Protein AF-A0A527G0K3-F1 (afdb_monomer_lite)

Structure (mmCIF, N/CA/C/O backbone):
data_AF-A0A527G0K3-F1
#
_entry.id   AF-A0A527G0K3-F1
#
loop_
_atom_site.group_PDB
_atom_site.id
_atom_site.type_symbol
_atom_site.label_atom_id
_atom_site.label_alt_id
_atom_site.label_comp_id
_atom_site.label_asym_id
_atom_site.label_entity_id
_atom_site.label_seq_id
_atom_site.pdbx_PDB_ins_code
_atom_site.Cartn_x
_atom_site.Cartn_y
_atom_site.Cartn_z
_atom_site.occupancy
_atom_site.B_iso_or_equiv
_atom_site.auth_seq_id
_atom_site.auth_comp_id
_atom_site.auth_asym_id
_atom_site.auth_atom_id
_atom_site.pdbx_PDB_model_num
ATOM 1 N N . GLY A 1 1 ? -10.504 -10.547 1.679 1.00 80.88 1 GLY A N 1
ATOM 2 C CA . GLY A 1 1 ? -9.639 -9.556 1.008 1.00 80.88 1 GLY A CA 1
ATOM 3 C C . GLY A 1 1 ? -8.359 -10.193 0.497 1.00 80.88 1 GLY A C 1
ATOM 4 O O . GLY A 1 1 ? -8.006 -11.273 0.963 1.00 80.88 1 GLY A O 1
ATOM 5 N N . THR A 1 2 ? -7.672 -9.511 -0.415 1.00 89.50 2 THR A N 1
ATOM 6 C CA . THR A 1 2 ? -6.451 -9.960 -1.114 1.00 89.50 2 THR A CA 1
ATOM 7 C C . THR A 1 2 ? -5.181 -9.516 -0.379 1.00 89.50 2 THR A C 1
ATOM 9 O O . THR A 1 2 ? -5.199 -8.493 0.300 1.00 89.50 2 THR A O 1
ATOM 12 N N . ASP A 1 3 ? -4.100 -10.291 -0.493 1.00 89.69 3 ASP A N 1
ATOM 13 C CA . ASP A 1 3 ? -2.764 -9.917 -0.004 1.00 89.69 3 ASP A CA 1
ATOM 14 C C . ASP A 1 3 ? -2.240 -8.686 -0.776 1.00 89.69 3 ASP A C 1
ATOM 16 O O . ASP A 1 3 ? -2.316 -8.699 -2.012 1.00 89.69 3 ASP A O 1
ATOM 20 N N . PRO A 1 4 ? -1.709 -7.639 -0.113 1.00 91.62 4 PRO A N 1
ATOM 21 C CA . PRO A 1 4 ? -1.233 -6.440 -0.803 1.00 91.62 4 PRO A CA 1
ATOM 22 C C . PRO A 1 4 ? -0.193 -6.715 -1.903 1.00 91.62 4 PRO A C 1
ATOM 24 O O . PRO A 1 4 ? -0.221 -6.061 -2.946 1.00 91.62 4 PRO A O 1
ATOM 27 N N . SER A 1 5 ? 0.662 -7.734 -1.744 1.00 91.44 5 SER A N 1
ATOM 28 C CA . SER A 1 5 ? 1.670 -8.137 -2.743 1.00 91.44 5 SER A CA 1
ATOM 29 C C . SER A 1 5 ? 1.069 -8.619 -4.073 1.00 91.44 5 SER A C 1
ATOM 31 O O . SER A 1 5 ? 1.756 -8.652 -5.105 1.00 91.44 5 SER A O 1
ATOM 33 N N . LYS A 1 6 ? -0.218 -8.993 -4.058 1.00 92.81 6 LYS A N 1
ATOM 34 C CA . LYS A 1 6 ? -0.982 -9.489 -5.211 1.00 92.81 6 LYS A CA 1
ATOM 35 C C . LYS A 1 6 ? -1.809 -8.402 -5.901 1.00 92.81 6 LYS A C 1
ATOM 37 O O . LYS A 1 6 ? -2.501 -8.705 -6.869 1.00 92.81 6 LYS A O 1
ATOM 42 N N . ILE A 1 7 ? -1.754 -7.157 -5.431 1.00 94.06 7 ILE A N 1
ATOM 43 C CA . ILE A 1 7 ? -2.478 -6.030 -6.026 1.00 94.06 7 ILE A CA 1
ATOM 44 C C . ILE A 1 7 ? -1.500 -5.210 -6.868 1.00 94.06 7 ILE A C 1
ATOM 46 O O . ILE A 1 7 ? -0.518 -4.696 -6.344 1.00 94.06 7 ILE A O 1
ATOM 50 N N . LEU A 1 8 ? -1.781 -5.070 -8.167 1.00 95.75 8 LEU A N 1
ATOM 51 C CA . LEU A 1 8 ? -1.043 -4.195 -9.081 1.00 95.75 8 LEU A CA 1
ATOM 52 C C . LEU A 1 8 ? -1.907 -2.983 -9.438 1.00 95.75 8 LEU A C 1
ATOM 54 O O . LEU A 1 8 ? -3.000 -3.133 -9.981 1.00 95.75 8 LEU A O 1
ATOM 58 N N . CYS A 1 9 ? -1.399 -1.785 -9.164 1.00 96.94 9 CYS A N 1
ATOM 59 C CA . CYS A 1 9 ? -2.025 -0.525 -9.540 1.00 96.94 9 CYS A CA 1
ATOM 60 C C . CYS A 1 9 ? -1.130 0.217 -10.538 1.00 96.94 9 CYS A C 1
ATOM 62 O O . CYS A 1 9 ? 0.042 0.480 -10.262 1.00 96.94 9 CYS A O 1
ATOM 64 N N . LEU A 1 10 ? -1.689 0.555 -11.702 1.00 97.69 10 LEU A N 1
ATOM 65 C CA . LEU A 1 10 ? -0.977 1.244 -12.773 1.00 97.69 10 LEU A CA 1
ATOM 66 C C . LEU A 1 10 ? -1.519 2.654 -12.977 1.00 97.69 10 LEU A C 1
ATOM 68 O O . LEU A 1 10 ? -2.726 2.888 -12.952 1.00 97.69 10 LEU A O 1
ATOM 72 N N . THR A 1 11 ? -0.613 3.591 -13.230 1.00 98.00 11 THR A N 1
ATOM 73 C CA . THR A 1 11 ? -0.952 4.979 -13.552 1.00 98.00 11 THR A CA 1
ATOM 74 C C . THR A 1 11 ? -0.014 5.555 -14.612 1.00 98.00 11 THR A C 1
ATOM 76 O O . THR A 1 11 ? 0.946 4.912 -15.038 1.00 98.00 11 THR A O 1
ATOM 79 N N . TYR A 1 12 ? -0.289 6.765 -15.093 1.00 97.88 12 TYR A N 1
ATOM 80 C CA . TYR A 1 12 ? 0.501 7.372 -16.164 1.00 97.88 12 TYR A CA 1
ATOM 81 C C . TYR A 1 12 ? 1.750 8.093 -15.645 1.00 97.88 12 TYR A C 1
ATOM 83 O O . TYR A 1 12 ? 2.807 8.046 -16.272 1.00 97.88 12 TYR A O 1
ATOM 91 N N . THR A 1 13 ? 1.659 8.740 -14.479 1.00 97.62 13 THR A N 1
ATOM 92 C CA . THR A 1 13 ? 2.729 9.602 -13.962 1.00 97.62 13 THR A CA 1
ATOM 93 C C . THR A 1 13 ? 3.312 9.075 -12.660 1.00 97.62 13 THR A C 1
ATOM 95 O O . THR A 1 13 ? 2.612 8.520 -11.812 1.00 97.62 13 THR A O 1
ATOM 98 N N . ARG A 1 14 ? 4.614 9.307 -12.459 1.00 96.69 14 ARG A N 1
ATOM 99 C CA . ARG A 1 14 ? 5.285 8.990 -11.188 1.00 96.69 14 ARG A CA 1
ATOM 100 C C . ARG A 1 14 ? 4.658 9.749 -10.014 1.00 96.69 14 ARG A C 1
ATOM 102 O O . ARG A 1 14 ? 4.512 9.190 -8.933 1.00 96.69 14 ARG A O 1
ATOM 109 N N . ALA A 1 15 ? 4.228 10.992 -10.246 1.00 98.00 15 ALA A N 1
ATOM 110 C CA . ALA A 1 15 ? 3.546 11.804 -9.242 1.00 98.00 15 ALA A CA 1
ATOM 111 C C . ALA A 1 15 ? 2.213 11.181 -8.797 1.00 98.00 15 ALA A C 1
ATOM 113 O O . ALA A 1 15 ? 1.929 11.136 -7.602 1.00 98.00 15 ALA A O 1
ATOM 114 N N . ALA A 1 16 ? 1.420 10.649 -9.733 1.00 97.56 16 ALA A N 1
ATOM 115 C CA . ALA A 1 16 ? 0.187 9.947 -9.394 1.00 97.56 16 ALA A CA 1
ATOM 116 C C . ALA A 1 16 ? 0.471 8.662 -8.606 1.00 97.56 16 ALA A C 1
ATOM 118 O O . ALA A 1 16 ? -0.221 8.400 -7.628 1.00 97.56 16 ALA A O 1
ATOM 119 N N . ALA A 1 17 ? 1.512 7.905 -8.975 1.00 96.69 17 ALA A N 1
ATOM 120 C CA . ALA A 1 17 ? 1.878 6.680 -8.265 1.00 96.69 17 ALA A CA 1
ATOM 121 C C . ALA A 1 17 ? 2.2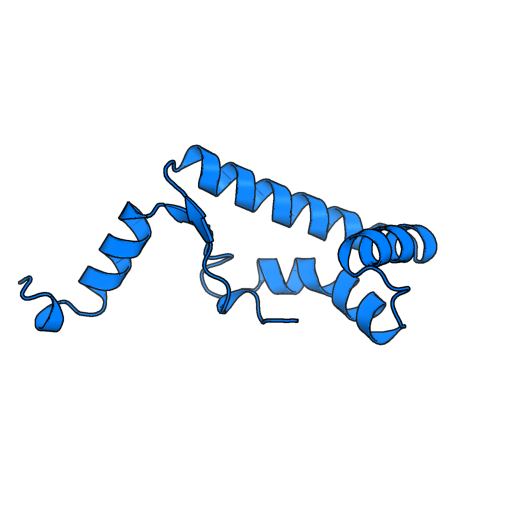53 6.974 -6.802 1.00 96.69 17 ALA A C 1
ATOM 123 O O . ALA A 1 17 ? 1.721 6.353 -5.881 1.00 96.69 17 ALA A O 1
ATOM 124 N N . ALA A 1 18 ? 3.091 7.993 -6.585 1.00 95.81 18 ALA A N 1
ATOM 125 C CA . ALA A 1 18 ? 3.465 8.451 -5.250 1.00 95.81 18 ALA A CA 1
ATOM 126 C C . ALA A 1 18 ? 2.253 8.967 -4.453 1.00 95.81 18 ALA A C 1
ATOM 128 O O . ALA A 1 18 ? 2.081 8.605 -3.291 1.00 95.81 18 ALA A O 1
ATOM 129 N N . ASN A 1 19 ? 1.376 9.766 -5.073 1.00 97.62 19 ASN A N 1
ATOM 130 C CA . ASN A 1 19 ? 0.165 10.269 -4.420 1.00 97.62 19 ASN A CA 1
ATOM 131 C C . ASN A 1 19 ? -0.763 9.129 -3.975 1.00 97.62 19 ASN A C 1
ATOM 133 O O . ASN A 1 19 ? -1.223 9.125 -2.836 1.00 97.62 19 ASN A O 1
ATOM 137 N N . MET A 1 20 ? -1.013 8.156 -4.853 1.00 96.81 20 MET A N 1
ATOM 138 C CA . MET A 1 20 ? -1.852 6.996 -4.554 1.00 96.81 20 MET A CA 1
ATOM 139 C C . MET A 1 20 ? -1.274 6.173 -3.397 1.00 96.81 20 MET A C 1
ATOM 141 O O . MET A 1 20 ? -2.009 5.859 -2.464 1.00 96.81 20 MET A O 1
ATOM 145 N N . SER A 1 21 ? 0.034 5.896 -3.417 1.00 95.12 21 SER A N 1
ATOM 146 C CA . SER A 1 21 ? 0.726 5.196 -2.325 1.00 95.12 21 SER A CA 1
ATOM 147 C C . SER A 1 21 ? 0.577 5.938 -0.996 1.00 95.12 21 SER A C 1
ATOM 149 O O . SER A 1 21 ? 0.088 5.374 -0.016 1.00 95.12 21 SER A O 1
ATOM 151 N N . ASN A 1 22 ? 0.873 7.241 -0.985 1.00 95.69 22 ASN A N 1
ATOM 152 C CA . ASN A 1 22 ? 0.755 8.075 0.209 1.00 95.69 22 ASN A CA 1
ATOM 153 C C . ASN A 1 22 ? -0.674 8.100 0.759 1.00 95.69 22 ASN A C 1
ATOM 155 O O . ASN A 1 22 ? -0.864 8.037 1.970 1.00 95.69 22 ASN A O 1
ATOM 159 N N . ARG A 1 23 ? -1.687 8.165 -0.114 1.00 97.19 23 ARG A N 1
ATOM 160 C CA . ARG A 1 23 ? -3.094 8.132 0.305 1.00 97.19 23 ARG A CA 1
ATOM 161 C C . ARG A 1 23 ? -3.452 6.811 0.978 1.00 97.19 23 ARG A C 1
ATOM 163 O O . ARG A 1 23 ? -4.051 6.842 2.047 1.00 97.19 23 ARG A O 1
ATOM 170 N N . VAL A 1 24 ? -3.059 5.675 0.397 1.00 95.88 24 VAL A N 1
ATOM 171 C CA . VAL A 1 24 ? -3.317 4.353 0.991 1.00 95.88 24 VAL A CA 1
ATOM 172 C C . VAL A 1 24 ? -2.636 4.236 2.354 1.00 95.88 24 VAL A C 1
ATOM 174 O O . VAL A 1 24 ? -3.303 3.920 3.336 1.00 95.88 24 VAL A O 1
ATOM 177 N N . PHE A 1 25 ? -1.344 4.560 2.449 1.00 95.44 25 PHE A N 1
ATOM 178 C CA . PHE A 1 25 ? -0.622 4.505 3.722 1.00 95.44 25 PHE A CA 1
ATOM 179 C C . PHE A 1 25 ? -1.193 5.465 4.769 1.00 95.44 25 PHE A C 1
ATOM 181 O O . PHE A 1 25 ? -1.314 5.082 5.928 1.00 95.44 25 PHE A O 1
ATOM 188 N N . SER A 1 26 ? -1.595 6.678 4.376 1.00 96.50 26 SER A N 1
ATOM 189 C CA . SER A 1 26 ? -2.230 7.640 5.283 1.00 96.50 26 SER A CA 1
ATOM 190 C C . SER A 1 26 ? -3.538 7.096 5.855 1.00 96.50 26 SER A C 1
ATOM 192 O O . SER A 1 26 ? -3.749 7.179 7.061 1.00 96.50 26 SER A O 1
ATOM 194 N N . THR A 1 27 ? -4.403 6.521 5.014 1.00 96.56 27 THR A N 1
ATOM 195 C CA . THR A 1 27 ? -5.679 5.945 5.461 1.00 96.56 27 THR A CA 1
ATOM 196 C C . THR A 1 27 ? -5.461 4.747 6.379 1.00 96.56 27 THR A C 1
ATOM 198 O O . THR A 1 27 ? -6.086 4.660 7.431 1.00 96.56 27 THR A O 1
ATOM 201 N N . LEU A 1 28 ? -4.557 3.835 6.019 1.00 96.56 28 LEU A N 1
ATOM 202 C CA . LEU A 1 28 ? -4.281 2.662 6.848 1.00 96.56 28 LEU A CA 1
ATOM 203 C C . LEU A 1 28 ? -3.626 3.046 8.181 1.00 96.56 28 LEU A C 1
ATOM 205 O O . LEU A 1 28 ? -3.966 2.466 9.208 1.00 96.56 28 LEU A O 1
ATOM 209 N N . SER A 1 29 ? -2.741 4.046 8.185 1.00 96.44 29 SER A N 1
ATOM 210 C CA . SER A 1 29 ? -2.136 4.586 9.408 1.00 96.44 29 SER A CA 1
ATOM 211 C C . SER A 1 29 ? -3.195 5.174 10.345 1.00 96.44 29 SER A C 1
ATOM 213 O O . SER A 1 29 ? -3.222 4.829 11.526 1.00 96.44 29 SER A O 1
ATOM 215 N N . GLU A 1 30 ? -4.132 5.975 9.819 1.00 97.12 30 GLU A N 1
ATOM 216 C CA . GLU A 1 30 ? -5.263 6.522 10.587 1.00 97.12 30 GLU A CA 1
ATOM 217 C C . GLU A 1 30 ? -6.055 5.406 11.286 1.00 97.12 30 GLU A C 1
ATOM 219 O O . GLU A 1 30 ? -6.358 5.497 12.472 1.00 97.12 30 GLU A O 1
ATOM 224 N N . TRP A 1 31 ? -6.324 4.293 10.600 1.00 97.12 31 TRP A N 1
ATOM 225 C CA . TRP A 1 31 ? -7.094 3.181 11.169 1.00 97.12 31 TRP A CA 1
ATOM 226 C C . TRP A 1 31 ? -6.437 2.521 12.383 1.00 97.12 31 TRP A C 1
ATOM 228 O O . TRP A 1 31 ? -7.135 1.940 13.218 1.00 97.12 31 TRP A O 1
ATOM 238 N N . THR A 1 32 ? -5.111 2.611 12.513 1.00 95.56 32 THR A N 1
ATOM 239 C CA . THR A 1 32 ? -4.399 2.054 13.672 1.00 95.56 32 THR A CA 1
ATOM 240 C C . THR A 1 32 ? -4.697 2.812 14.965 1.00 95.56 32 THR A C 1
ATOM 242 O O . THR A 1 32 ? -4.658 2.207 16.036 1.00 95.56 32 THR A O 1
ATOM 245 N N . THR A 1 33 ? -5.048 4.098 14.875 1.00 95.12 33 THR A N 1
ATOM 246 C CA . THR A 1 33 ? -5.275 4.976 16.032 1.00 95.12 33 THR A CA 1
ATOM 247 C C . THR A 1 33 ? -6.754 5.205 16.344 1.00 95.12 33 THR A C 1
ATOM 249 O O . THR A 1 33 ? -7.081 5.607 17.459 1.00 95.12 33 THR A O 1
ATOM 252 N N . LEU A 1 34 ? -7.658 4.916 15.401 1.00 97.50 34 LEU A N 1
ATOM 253 C CA . LEU A 1 34 ? -9.104 5.059 15.596 1.00 97.50 34 LEU A CA 1
ATOM 254 C C . LEU A 1 34 ? -9.659 4.110 16.669 1.00 97.50 34 LEU A C 1
ATOM 256 O O . LEU A 1 34 ? -9.280 2.935 16.759 1.00 97.50 34 LEU A O 1
ATOM 260 N N . GLY A 1 35 ? -10.644 4.597 17.428 1.00 97.75 35 GLY A N 1
ATOM 261 C CA . GLY A 1 35 ? -11.473 3.765 18.299 1.00 97.75 35 GLY A CA 1
ATOM 262 C C . GLY A 1 35 ? -12.349 2.790 17.503 1.00 97.75 35 GLY A C 1
ATOM 263 O O . GLY A 1 35 ? -12.554 2.955 16.302 1.00 97.75 35 GLY A O 1
ATOM 264 N N . ASP A 1 36 ? -12.875 1.755 18.163 1.00 97.19 36 ASP A N 1
ATOM 265 C CA . ASP A 1 36 ? -13.637 0.691 17.488 1.00 97.19 36 ASP A CA 1
ATOM 266 C C . ASP A 1 36 ? -14.887 1.206 16.758 1.00 97.19 36 ASP A C 1
ATOM 268 O O . ASP A 1 36 ? -15.183 0.730 15.666 1.00 97.19 36 ASP A O 1
ATOM 272 N N . ALA A 1 37 ? -15.603 2.184 17.319 1.00 97.56 37 ALA A N 1
ATOM 273 C CA . ALA A 1 37 ? -16.794 2.751 16.684 1.00 97.56 37 ALA A CA 1
ATOM 274 C C . ALA A 1 37 ? -16.454 3.506 15.386 1.00 97.56 37 ALA A C 1
ATOM 276 O O . ALA A 1 37 ? -17.091 3.276 14.357 1.00 97.56 37 ALA A O 1
ATOM 277 N N . ASP A 1 38 ? -15.418 4.348 15.416 1.00 98.19 38 ASP A N 1
ATOM 278 C CA . ASP A 1 38 ? -14.995 5.137 14.254 1.00 98.19 38 ASP A CA 1
ATOM 279 C C . ASP A 1 38 ? -14.406 4.247 13.160 1.00 98.19 38 ASP A C 1
ATOM 281 O O . ASP A 1 38 ? -14.736 4.397 11.983 1.00 98.19 38 ASP A O 1
ATOM 285 N N . LEU A 1 39 ? -13.574 3.272 13.543 1.00 98.19 39 LEU A N 1
ATOM 286 C CA . LEU A 1 39 ? -13.039 2.297 12.601 1.00 98.19 39 LEU A CA 1
ATOM 287 C C . LEU A 1 39 ? -14.165 1.458 11.980 1.00 98.19 39 LEU A C 1
ATOM 289 O O . LEU A 1 39 ? -14.166 1.255 10.766 1.00 98.19 39 LEU A O 1
ATOM 293 N N . ALA A 1 40 ? -15.149 1.022 12.773 1.00 98.06 40 ALA A N 1
ATOM 294 C CA . ALA A 1 40 ? -16.288 0.270 12.255 1.00 98.06 40 ALA A CA 1
ATOM 295 C C . ALA A 1 40 ? -17.083 1.082 11.227 1.00 98.06 40 ALA A C 1
ATOM 297 O O . ALA A 1 40 ? -17.407 0.547 10.171 1.00 98.06 40 ALA A O 1
ATOM 298 N N . ALA A 1 41 ? -17.320 2.372 11.486 1.00 98.25 41 ALA A N 1
ATOM 299 C CA . ALA A 1 41 ? -18.000 3.261 10.546 1.00 98.25 41 ALA A CA 1
ATOM 300 C C . ALA A 1 41 ? -17.208 3.449 9.238 1.00 98.25 41 ALA A C 1
ATOM 302 O O . ALA A 1 41 ? -17.787 3.414 8.153 1.00 98.25 41 ALA A O 1
ATOM 303 N N . LYS A 1 42 ? -15.876 3.606 9.312 1.00 97.81 42 LYS A N 1
ATOM 304 C CA . LYS A 1 42 ? -15.011 3.706 8.120 1.00 97.81 42 LYS A CA 1
ATOM 305 C C . LYS A 1 42 ? -15.043 2.427 7.283 1.00 97.81 42 LYS A C 1
ATOM 307 O O . LYS A 1 42 ? -15.144 2.504 6.062 1.00 97.81 42 LYS A O 1
ATOM 312 N N . VAL A 1 43 ? -14.952 1.266 7.929 1.00 97.00 43 VAL A N 1
ATOM 313 C CA . VAL A 1 43 ? -14.968 -0.034 7.245 1.00 97.00 43 VAL A CA 1
ATOM 314 C C . VAL A 1 43 ? -16.354 -0.330 6.668 1.00 97.00 43 VAL A C 1
ATOM 316 O O . VAL A 1 43 ? -16.453 -0.776 5.530 1.00 97.00 43 VAL A O 1
ATOM 319 N N . GLU A 1 44 ? -17.428 -0.021 7.396 1.00 97.81 44 GLU A N 1
ATOM 320 C CA . GLU A 1 44 ? -18.804 -0.155 6.906 1.00 97.81 44 GLU A CA 1
ATOM 321 C C . GLU A 1 44 ? -19.067 0.730 5.684 1.00 97.81 44 GLU A C 1
ATOM 323 O O . GLU A 1 44 ? -19.676 0.270 4.722 1.00 97.81 44 GLU A O 1
ATOM 328 N N . ALA A 1 45 ? -18.541 1.959 5.664 1.00 97.44 45 ALA A N 1
ATOM 329 C CA . ALA A 1 45 ? -18.639 2.839 4.501 1.00 97.44 45 ALA A CA 1
ATOM 330 C C . ALA A 1 45 ? -17.931 2.281 3.249 1.00 97.44 45 ALA A C 1
ATOM 332 O O . ALA A 1 45 ? -18.308 2.637 2.133 1.00 97.44 45 ALA A O 1
ATOM 333 N N . LEU A 1 46 ? -16.920 1.420 3.415 1.00 94.69 46 LEU A N 1
ATOM 334 C CA . LEU A 1 46 ? -16.200 0.779 2.308 1.00 94.69 46 LEU A CA 1
ATOM 335 C C . LEU A 1 46 ? -16.844 -0.537 1.859 1.00 94.69 46 LEU A C 1
ATOM 337 O O . LEU A 1 46 ? -16.909 -0.810 0.665 1.00 94.69 46 LEU A O 1
ATOM 341 N N . GLU A 1 47 ? -17.305 -1.353 2.806 1.00 94.38 47 GLU A N 1
ATOM 342 C CA . GLU A 1 47 ? -17.803 -2.713 2.552 1.00 94.38 47 GLU A CA 1
ATOM 343 C C . GLU A 1 47 ? -19.336 -2.780 2.415 1.00 94.38 47 GLU A C 1
ATOM 345 O O . GLU A 1 47 ? -19.880 -3.818 2.039 1.00 94.38 47 GLU A O 1
ATOM 350 N N . GLY A 1 48 ? -20.053 -1.701 2.749 1.00 96.50 48 GLY A N 1
ATOM 351 C CA . GLY A 1 48 ? -21.518 -1.621 2.709 1.00 96.50 48 GLY A CA 1
ATOM 352 C C . GLY A 1 48 ? -22.234 -2.450 3.781 1.00 96.50 48 GLY A C 1
ATOM 353 O O . GLY A 1 48 ? -23.451 -2.617 3.722 1.00 96.50 48 GLY A O 1
ATOM 354 N N . ARG A 1 49 ? -21.492 -3.001 4.748 1.00 96.19 49 ARG A N 1
ATOM 355 C CA . ARG A 1 49 ? -22.011 -3.818 5.851 1.00 96.19 49 ARG A CA 1
ATOM 356 C C . ARG A 1 49 ? -21.192 -3.601 7.115 1.00 96.19 49 ARG A C 1
ATOM 358 O O . ARG A 1 49 ? -19.977 -3.414 7.045 1.00 96.19 49 ARG A O 1
ATOM 365 N N . ARG A 1 50 ? -21.845 -3.709 8.272 1.00 96.19 50 ARG A N 1
ATOM 366 C CA . ARG A 1 50 ? -21.174 -3.620 9.570 1.00 96.19 50 ARG A CA 1
ATOM 367 C C . ARG A 1 50 ? -20.088 -4.706 9.698 1.00 96.19 50 ARG A C 1
ATOM 369 O O . ARG A 1 50 ? -20.399 -5.885 9.493 1.00 96.19 50 ARG A O 1
ATOM 376 N N . PRO A 1 51 ? -18.835 -4.348 10.035 1.00 97.44 51 PRO A N 1
ATOM 377 C CA . PRO A 1 51 ? -17.757 -5.319 10.176 1.00 97.44 51 PRO A CA 1
ATOM 378 C C . PRO A 1 51 ? -17.927 -6.179 11.431 1.00 97.44 51 PRO A C 1
ATOM 380 O O . PRO A 1 51 ? -18.370 -5.706 12.480 1.00 97.44 51 PRO A O 1
ATOM 383 N N . ASP A 1 52 ? -17.526 -7.442 11.328 1.00 97.25 52 ASP A N 1
ATOM 384 C CA . ASP A 1 52 ? -17.365 -8.333 12.475 1.00 97.25 52 ASP A CA 1
ATOM 385 C C . ASP A 1 52 ? -16.001 -8.128 13.164 1.00 97.25 52 ASP A C 1
ATOM 387 O O . ASP A 1 52 ? -15.139 -7.368 12.712 1.00 97.25 52 ASP A O 1
ATOM 391 N N . LEU A 1 53 ? -15.792 -8.823 14.285 1.00 96.38 53 LEU A N 1
ATOM 392 C CA . LEU A 1 53 ? -14.558 -8.723 15.068 1.00 96.38 53 LEU A CA 1
ATOM 393 C C . LEU A 1 53 ? -13.309 -9.146 14.280 1.00 96.38 53 LEU A C 1
ATOM 395 O O . LEU A 1 53 ? -12.225 -8.613 14.521 1.00 96.38 53 LEU A O 1
ATOM 399 N N . GLU A 1 54 ? -13.436 -10.096 13.353 1.00 96.06 54 GLU A N 1
ATOM 400 C CA . GLU A 1 54 ? -12.319 -10.542 12.518 1.00 96.06 54 GLU A CA 1
ATOM 401 C C . GLU A 1 54 ? -11.921 -9.455 11.517 1.00 96.06 54 GLU A C 1
ATOM 403 O O . GLU A 1 54 ? -10.745 -9.100 11.412 1.00 96.06 54 GLU A O 1
ATOM 408 N N . THR A 1 55 ? -12.910 -8.857 10.856 1.00 96.06 55 THR A N 1
ATOM 409 C CA . THR A 1 55 ? -12.732 -7.742 9.926 1.00 96.06 55 THR A CA 1
ATOM 410 C C . THR A 1 55 ? -12.115 -6.540 10.636 1.00 96.06 55 THR A C 1
ATOM 412 O O . THR A 1 55 ? -11.163 -5.955 10.124 1.00 96.06 55 THR A O 1
ATOM 415 N N . MET A 1 56 ? -12.574 -6.221 11.851 1.00 97.44 56 MET A N 1
ATOM 416 C CA . MET A 1 56 ? -11.997 -5.154 12.678 1.00 97.44 56 MET A CA 1
ATOM 417 C C . MET A 1 56 ? -10.524 -5.413 13.014 1.00 97.44 56 MET A C 1
ATOM 419 O O . MET A 1 56 ? -9.679 -4.532 12.851 1.00 97.44 56 MET A O 1
ATOM 423 N N . ARG A 1 57 ? -10.182 -6.637 13.438 1.00 95.62 57 ARG A N 1
ATOM 424 C CA . ARG A 1 57 ? -8.788 -7.022 13.723 1.00 95.62 57 ARG A CA 1
ATOM 425 C C . ARG A 1 57 ? -7.911 -6.934 12.482 1.00 95.62 57 ARG A C 1
ATOM 427 O O . ARG A 1 57 ? -6.784 -6.456 12.575 1.00 95.62 57 ARG A O 1
ATOM 434 N N . ARG A 1 58 ? -8.423 -7.379 11.334 1.00 94.56 58 ARG A N 1
ATOM 435 C CA . ARG A 1 58 ? -7.715 -7.286 10.058 1.00 94.56 58 ARG A CA 1
ATOM 436 C C . ARG A 1 58 ? -7.485 -5.831 9.665 1.00 94.56 58 ARG A C 1
ATOM 438 O O . ARG A 1 58 ? -6.351 -5.476 9.376 1.00 94.56 58 ARG A O 1
ATOM 445 N N . ALA A 1 59 ? -8.515 -4.987 9.723 1.00 96.12 59 ALA A N 1
ATOM 446 C CA . ALA A 1 59 ? -8.419 -3.570 9.376 1.00 96.12 59 ALA A CA 1
ATOM 447 C C . ALA A 1 59 ? -7.289 -2.860 10.143 1.00 96.12 59 ALA A C 1
ATOM 449 O O . ALA A 1 59 ? -6.521 -2.111 9.545 1.00 96.12 59 ALA A O 1
ATOM 450 N N . ARG A 1 60 ? -7.111 -3.177 11.434 1.00 96.12 60 ARG A N 1
ATOM 451 C CA . ARG A 1 60 ? -6.012 -2.638 12.258 1.00 96.12 60 ARG A CA 1
ATOM 452 C C . ARG A 1 60 ? -4.620 -3.135 11.855 1.00 96.12 60 ARG A C 1
ATOM 454 O O . ARG A 1 60 ? -3.641 -2.436 12.094 1.00 96.12 60 ARG A O 1
ATOM 461 N N . ARG A 1 61 ? -4.514 -4.330 11.271 1.00 95.06 61 ARG A N 1
ATOM 462 C CA . ARG A 1 61 ? -3.239 -4.926 10.832 1.00 95.06 61 ARG A CA 1
ATOM 463 C C . ARG A 1 61 ? -2.838 -4.527 9.419 1.00 95.06 61 ARG A C 1
ATOM 465 O O . ARG A 1 61 ? -1.652 -4.578 9.113 1.00 95.06 61 ARG A O 1
ATOM 472 N N . LEU A 1 62 ? -3.783 -4.075 8.591 1.00 95.25 62 LEU A N 1
ATOM 473 C CA . LEU A 1 62 ? -3.526 -3.738 7.186 1.00 95.25 62 LEU A CA 1
ATOM 474 C C . LEU A 1 62 ? -2.390 -2.725 7.000 1.00 95.25 62 LEU A C 1
ATOM 476 O O . LEU A 1 62 ? -1.676 -2.809 6.008 1.00 95.25 62 LEU A O 1
ATOM 480 N N . PHE A 1 63 ? -2.191 -1.791 7.937 1.00 95.50 63 PHE A N 1
ATOM 481 C CA . PHE A 1 63 ? -1.059 -0.863 7.867 1.00 95.50 63 PHE A CA 1
ATOM 482 C C . PHE A 1 63 ? 0.292 -1.579 7.978 1.00 95.50 63 PHE A C 1
ATOM 484 O O . PHE A 1 63 ? 1.172 -1.355 7.150 1.00 95.50 63 PHE A O 1
ATOM 491 N N . ALA A 1 64 ? 0.437 -2.469 8.964 1.00 94.19 64 ALA A N 1
ATOM 492 C CA . ALA A 1 64 ? 1.649 -3.263 9.143 1.00 94.19 64 ALA A CA 1
ATOM 493 C C . ALA A 1 64 ? 1.862 -4.218 7.959 1.00 94.19 64 ALA A C 1
ATOM 495 O O . ALA A 1 64 ? 2.942 -4.239 7.383 1.00 94.19 64 ALA A O 1
ATOM 496 N N . GLU A 1 65 ? 0.808 -4.912 7.517 1.00 93.44 65 GLU A N 1
ATOM 497 C CA . GLU A 1 65 ? 0.862 -5.801 6.347 1.00 93.44 65 GLU A CA 1
ATOM 498 C C . GLU A 1 65 ? 1.300 -5.048 5.076 1.00 93.44 65 GLU A C 1
ATOM 500 O O . GLU A 1 65 ? 2.114 -5.548 4.300 1.00 93.44 65 GLU A O 1
ATOM 505 N N . ALA A 1 66 ? 0.810 -3.820 4.869 1.00 93.12 66 ALA A N 1
ATOM 506 C CA . ALA A 1 66 ? 1.201 -2.984 3.736 1.00 93.12 66 ALA A CA 1
ATOM 507 C C . ALA A 1 66 ? 2.663 -2.506 3.816 1.00 93.12 66 ALA A C 1
ATOM 509 O O . ALA A 1 66 ? 3.326 -2.421 2.783 1.00 93.12 66 ALA A O 1
ATOM 510 N N . LEU A 1 67 ? 3.174 -2.204 5.017 1.00 92.50 67 LEU A N 1
ATOM 511 C CA . LEU A 1 67 ? 4.577 -1.825 5.233 1.00 92.50 67 LEU A CA 1
ATOM 512 C C . LEU A 1 67 ? 5.536 -3.005 5.030 1.00 92.50 67 LEU A C 1
ATOM 514 O O . LEU A 1 67 ? 6.608 -2.832 4.457 1.00 92.50 67 LEU A O 1
ATOM 518 N N . GLU A 1 68 ? 5.144 -4.195 5.481 1.00 93.25 68 GLU A N 1
ATOM 519 C CA . GLU A 1 68 ? 5.950 -5.419 5.410 1.00 93.25 68 GLU A CA 1
ATOM 520 C C . GLU A 1 68 ? 5.833 -6.143 4.060 1.00 93.25 68 GLU A C 1
ATOM 522 O O . GLU A 1 68 ? 6.507 -7.148 3.829 1.00 93.25 68 GLU A O 1
ATOM 527 N N . THR A 1 69 ? 5.003 -5.636 3.144 1.00 92.44 69 THR A N 1
ATOM 528 C CA . THR A 1 69 ? 4.828 -6.214 1.810 1.00 92.44 69 THR A CA 1
ATOM 529 C C . THR A 1 69 ? 6.166 -6.224 1.055 1.00 92.44 69 THR A C 1
ATOM 531 O O . THR A 1 69 ? 6.731 -5.154 0.808 1.00 92.44 69 THR A O 1
ATOM 534 N N . PRO A 1 70 ? 6.681 -7.393 0.626 1.00 86.69 70 PRO A N 1
ATOM 535 C CA . PRO A 1 70 ? 7.930 -7.466 -0.126 1.00 86.69 70 PRO A CA 1
ATOM 536 C C . PRO A 1 70 ? 7.856 -6.663 -1.429 1.00 86.69 70 PRO A C 1
ATOM 538 O O . PRO A 1 70 ? 6.968 -6.880 -2.255 1.00 86.69 70 PRO A O 1
ATOM 541 N N . GLY A 1 71 ? 8.795 -5.732 -1.616 1.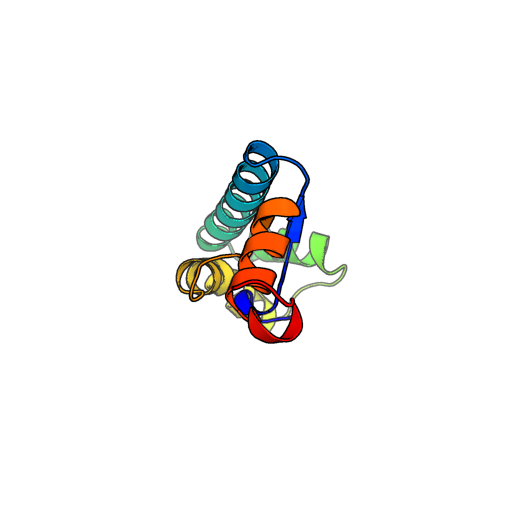00 84.56 71 GLY A N 1
ATOM 542 C CA . GLY A 1 71 ? 8.783 -4.796 -2.748 1.00 84.56 71 GLY A CA 1
ATOM 543 C C . GLY A 1 71 ? 7.778 -3.643 -2.612 1.00 84.56 71 GLY A C 1
ATOM 544 O O . GLY A 1 71 ? 7.632 -2.858 -3.545 1.00 84.56 71 GLY A O 1
ATOM 545 N N . GLY A 1 72 ? 7.116 -3.518 -1.457 1.00 88.00 72 GLY A N 1
ATOM 546 C CA . GLY A 1 72 ? 6.104 -2.508 -1.172 1.00 88.00 72 GLY A CA 1
ATOM 547 C C . GLY A 1 72 ? 4.799 -2.710 -1.945 1.00 88.00 72 GLY A C 1
ATOM 548 O O . GLY A 1 72 ? 4.607 -3.681 -2.681 1.00 88.00 72 GLY A O 1
ATOM 549 N N . LEU A 1 73 ? 3.877 -1.758 -1.788 1.00 92.62 73 LEU A N 1
ATOM 550 C CA . LEU A 1 73 ? 2.670 -1.710 -2.610 1.00 92.62 73 LEU A CA 1
ATOM 551 C C . LEU A 1 73 ? 3.057 -1.475 -4.074 1.00 92.62 73 LEU A C 1
ATOM 553 O O . LEU A 1 73 ? 3.719 -0.486 -4.396 1.00 92.62 73 LEU A O 1
ATOM 557 N N . LYS A 1 74 ? 2.599 -2.351 -4.975 1.00 94.25 74 LYS A N 1
ATOM 558 C CA . LYS A 1 74 ? 2.896 -2.275 -6.415 1.00 94.25 74 LYS A CA 1
ATOM 559 C C . LYS A 1 74 ? 2.044 -1.206 -7.098 1.00 94.25 74 LYS A C 1
ATOM 561 O O . LYS A 1 74 ? 1.147 -1.507 -7.884 1.00 94.25 74 LYS A O 1
ATOM 566 N N . ILE A 1 75 ? 2.319 0.052 -6.771 1.00 96.06 75 ILE A N 1
ATOM 567 C CA . ILE A 1 75 ? 1.712 1.227 -7.389 1.00 96.06 75 ILE A CA 1
ATOM 568 C C . ILE A 1 75 ? 2.778 1.895 -8.251 1.00 96.06 75 ILE A C 1
ATOM 570 O O . ILE A 1 75 ? 3.704 2.521 -7.740 1.00 96.06 75 ILE A O 1
ATOM 574 N N . GLN A 1 76 ? 2.667 1.747 -9.567 1.00 96.31 76 GLN A N 1
ATOM 575 C CA . GLN A 1 76 ? 3.725 2.148 -10.493 1.00 96.31 76 GLN A CA 1
ATOM 576 C C . GLN A 1 76 ? 3.175 2.722 -11.792 1.00 96.31 76 GLN A C 1
ATOM 578 O O . GLN A 1 76 ? 1.975 2.674 -12.067 1.00 96.31 76 GLN A O 1
ATOM 583 N N . THR A 1 77 ? 4.054 3.309 -12.604 1.00 97.81 77 THR A N 1
ATOM 584 C CA . THR A 1 77 ? 3.644 3.744 -13.937 1.00 97.81 77 THR A CA 1
ATOM 585 C C . THR A 1 77 ? 3.516 2.555 -14.881 1.00 97.81 77 THR A C 1
ATOM 587 O O . THR A 1 77 ? 4.182 1.537 -14.695 1.00 97.81 77 THR A O 1
ATOM 590 N N . ILE A 1 78 ? 2.706 2.699 -15.932 1.00 97.94 78 ILE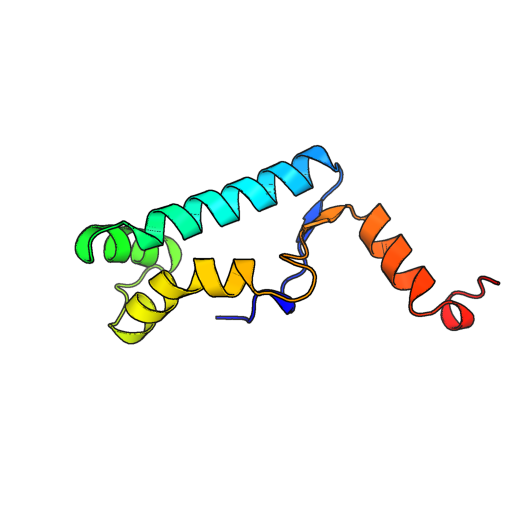 A N 1
ATOM 591 C CA . ILE A 1 78 ? 2.614 1.696 -17.008 1.00 97.94 78 ILE A CA 1
ATOM 592 C C . ILE A 1 78 ? 4.009 1.390 -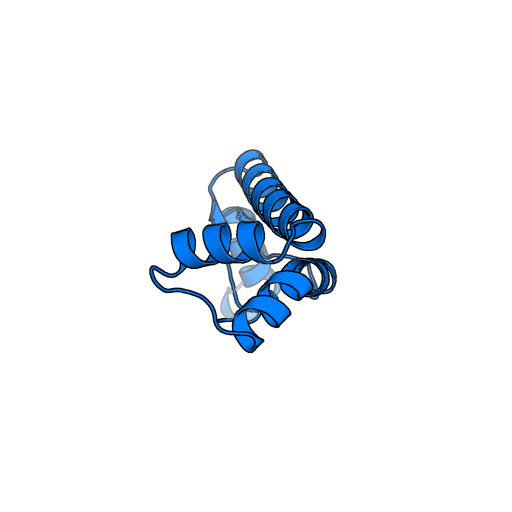17.578 1.00 97.94 78 ILE A C 1
ATOM 594 O O . ILE A 1 78 ? 4.366 0.230 -17.735 1.00 97.94 78 ILE A O 1
ATOM 598 N N . HIS A 1 79 ? 4.829 2.420 -17.807 1.00 96.75 79 HIS A N 1
ATOM 599 C CA . HIS A 1 79 ? 6.193 2.261 -18.319 1.00 96.75 79 HIS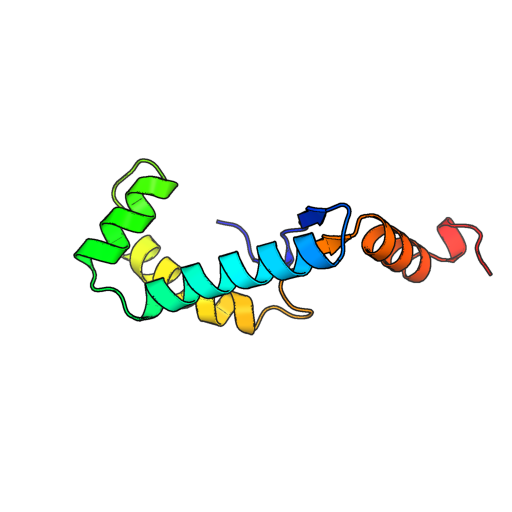 A CA 1
ATOM 600 C C . HIS A 1 79 ? 7.091 1.455 -17.375 1.00 96.75 79 HIS A C 1
ATOM 602 O O . HIS A 1 79 ? 7.726 0.509 -17.824 1.00 96.75 79 HIS A O 1
ATOM 608 N N . ALA A 1 80 ? 7.106 1.785 -16.077 1.00 95.62 80 ALA A N 1
ATOM 609 C CA . ALA A 1 80 ? 7.912 1.057 -15.095 1.00 95.62 80 ALA A CA 1
ATOM 610 C C . ALA A 1 80 ? 7.468 -0.409 -14.973 1.00 95.62 80 ALA A C 1
ATOM 612 O O . ALA A 1 80 ? 8.296 -1.306 -14.840 1.00 95.62 80 ALA A O 1
ATOM 613 N N . PHE A 1 81 ? 6.159 -0.664 -15.077 1.00 96.31 81 PHE A N 1
ATOM 614 C CA . PHE A 1 81 ? 5.646 -2.026 -15.132 1.00 96.31 81 PHE A CA 1
ATOM 615 C C . PHE A 1 81 ? 6.146 -2.774 -16.367 1.00 96.31 81 PHE A C 1
ATOM 617 O O . PHE A 1 81 ? 6.742 -3.837 -16.213 1.00 96.31 81 PHE A O 1
ATOM 624 N N . CYS A 1 82 ? 5.948 -2.227 -17.569 1.00 96.75 82 CYS A N 1
ATOM 625 C CA . CYS A 1 82 ? 6.396 -2.878 -18.797 1.00 96.75 82 CYS A CA 1
ATOM 626 C C . CYS A 1 82 ? 7.908 -3.136 -18.765 1.00 96.75 82 CYS A C 1
ATOM 628 O O . CYS A 1 82 ? 8.332 -4.244 -19.059 1.00 96.75 82 CYS A O 1
ATOM 630 N N . GLU A 1 83 ? 8.708 -2.165 -18.322 1.00 95.50 83 GLU A N 1
ATOM 631 C CA . GLU A 1 83 ? 10.153 -2.326 -18.133 1.00 95.50 83 GLU A CA 1
ATOM 632 C C . GLU A 1 83 ? 10.487 -3.487 -17.183 1.00 95.50 83 GLU A C 1
ATOM 634 O O . GLU A 1 83 ? 11.338 -4.316 -17.499 1.00 95.50 83 GLU A O 1
ATOM 639 N N . SER A 1 84 ? 9.787 -3.611 -16.049 1.00 94.12 84 SER A N 1
ATOM 640 C CA . SER A 1 84 ? 9.997 -4.730 -15.119 1.00 94.12 84 SER A CA 1
ATOM 641 C C . SER A 1 84 ? 9.654 -6.095 -15.731 1.00 94.12 84 SER A C 1
ATOM 643 O O . SER A 1 84 ? 10.364 -7.067 -15.488 1.00 94.12 84 SER A O 1
ATOM 645 N N . VAL A 1 85 ? 8.608 -6.163 -16.565 1.00 95.31 85 VAL A N 1
ATOM 646 C CA . VAL A 1 85 ? 8.204 -7.393 -17.263 1.00 95.31 85 VAL A CA 1
ATOM 647 C C . VAL A 1 85 ? 9.255 -7.791 -18.296 1.00 95.31 85 VAL A C 1
ATOM 649 O O . VAL A 1 85 ? 9.651 -8.952 -18.336 1.00 95.31 85 VAL A O 1
ATOM 652 N N . LEU A 1 86 ? 9.746 -6.835 -19.089 1.00 96.12 86 LEU A N 1
ATOM 653 C CA . LEU A 1 86 ? 10.778 -7.091 -20.096 1.00 96.12 86 LEU A CA 1
ATOM 654 C C . LEU A 1 86 ? 12.080 -7.593 -19.459 1.00 96.12 86 LEU A C 1
ATOM 656 O O . LEU A 1 86 ? 12.671 -8.546 -19.955 1.00 96.12 86 LEU A O 1
ATOM 660 N N . HIS A 1 87 ? 12.487 -7.018 -18.324 1.00 93.31 87 HIS A N 1
ATOM 661 C CA . HIS A 1 87 ? 13.653 -7.497 -17.577 1.00 93.31 87 HIS A CA 1
ATOM 662 C C . HIS A 1 87 ? 13.465 -8.900 -16.983 1.00 93.31 87 HIS A C 1
ATOM 664 O O . HIS A 1 87 ? 14.445 -9.618 -16.797 1.00 93.31 87 HIS A O 1
ATOM 670 N N . GLN A 1 88 ? 12.232 -9.292 -16.655 1.00 95.19 88 GLN A N 1
ATOM 671 C CA . GLN A 1 88 ? 11.949 -10.600 -16.064 1.00 95.19 88 GLN A CA 1
ATOM 672 C C . GLN A 1 88 ? 11.857 -11.721 -17.111 1.00 95.19 88 GLN A C 1
ATOM 674 O O . GLN A 1 88 ? 12.133 -12.873 -16.782 1.00 95.19 88 GLN A O 1
ATOM 679 N N . PHE A 1 89 ? 11.509 -11.381 -18.355 1.00 95.62 89 PHE A N 1
ATOM 680 C CA . PHE A 1 89 ? 11.325 -12.318 -19.469 1.00 95.62 89 PHE A CA 1
ATOM 681 C C . PHE A 1 89 ? 12.075 -11.853 -20.737 1.00 95.62 89 PHE A C 1
ATOM 683 O O . PHE A 1 89 ? 11.450 -11.609 -21.774 1.00 95.62 89 PHE A O 1
ATOM 690 N N . PRO A 1 90 ? 13.412 -11.675 -20.677 1.00 93.94 90 PRO A N 1
ATOM 691 C CA . PRO A 1 90 ? 14.176 -11.092 -21.784 1.00 93.94 90 PRO A CA 1
ATOM 692 C C . PRO A 1 90 ? 14.182 -11.986 -23.033 1.00 93.94 90 PRO A C 1
ATOM 694 O O . PRO A 1 90 ? 14.096 -11.485 -24.155 1.00 93.94 90 PRO A O 1
ATOM 697 N N . LEU A 1 91 ? 14.202 -13.313 -22.846 1.00 94.50 91 LEU A N 1
ATOM 698 C CA . LEU A 1 91 ? 14.182 -14.284 -23.943 1.00 94.50 91 LEU A CA 1
ATOM 699 C C . LEU A 1 91 ? 12.848 -14.255 -24.691 1.00 94.50 91 LEU A C 1
ATOM 701 O O . LEU A 1 91 ? 12.827 -14.194 -25.918 1.00 94.50 91 LEU A O 1
ATOM 705 N N . GLU A 1 92 ? 11.733 -14.255 -23.962 1.00 95.38 92 GLU A N 1
ATOM 706 C CA . GLU A 1 92 ? 10.388 -14.166 -24.531 1.00 95.38 92 GLU A CA 1
ATOM 707 C C . GLU A 1 92 ? 10.149 -12.818 -25.217 1.00 95.38 92 GLU A C 1
ATOM 709 O O . GLU A 1 92 ? 9.434 -12.747 -26.216 1.00 95.38 92 GLU A O 1
ATOM 714 N N . ALA A 1 93 ? 10.761 -11.752 -24.701 1.00 91.50 93 ALA A N 1
ATOM 715 C CA . ALA A 1 93 ? 10.690 -10.424 -25.290 1.00 91.50 93 ALA A CA 1
ATOM 716 C C . ALA A 1 93 ? 11.626 -10.230 -26.498 1.00 91.50 93 ALA A C 1
ATOM 718 O O . ALA A 1 93 ? 11.520 -9.209 -27.180 1.00 91.50 93 ALA A O 1
ATOM 719 N N . ASN A 1 94 ? 12.515 -11.191 -26.784 1.00 90.88 94 ASN A N 1
ATOM 720 C CA . ASN A 1 94 ? 13.545 -11.102 -27.823 1.00 90.88 94 ASN A CA 1
ATOM 721 C C . ASN A 1 94 ? 14.436 -9.851 -27.669 1.00 90.88 94 ASN A C 1
ATOM 723 O O . ASN A 1 94 ? 14.741 -9.154 -28.641 1.00 90.88 94 ASN A O 1
ATOM 727 N N . ILE A 1 95 ? 14.810 -9.552 -26.423 1.00 86.56 95 ILE A N 1
ATOM 728 C CA . ILE A 1 95 ? 15.694 -8.444 -26.052 1.00 86.56 95 ILE A CA 1
ATOM 729 C C . ILE A 1 95 ? 17.006 -9.066 -25.544 1.00 86.56 95 ILE A C 1
ATOM 731 O O . ILE A 1 95 ? 16.930 -10.043 -24.794 1.00 86.56 95 ILE A O 1
ATOM 735 N N . PRO A 1 96 ? 18.182 -8.579 -25.989 1.00 71.19 96 PRO A N 1
ATOM 736 C CA . PRO A 1 96 ? 19.478 -9.150 -25.615 1.00 71.19 96 PRO A CA 1
ATOM 737 C C . PRO A 1 96 ? 19.770 -9.113 -24.112 1.00 71.19 96 PRO A C 1
ATOM 739 O O . PRO A 1 96 ? 19.269 -8.194 -23.424 1.00 71.19 96 PRO A O 1
#

pLDDT: mean 94.9, std 3.9, range [71.19, 98.25]

Radius of gyration: 16.94 Å; chains: 1; bounding box: 42×26×46 Å

Sequence (96 aa):
GTDPSKILCLTYTRAAAANMSNRVFSTLSEWTTLGDADLAAKVEALEGRRPDLETMRRARRLFAEALETPGGLKIQTIHAFCESVLHQFPLEANIP

Foldseek 3Di:
DDQLLPDAAEDADPVVLVVVQCVVLVVLVVLLPDDPVVNQVVVCVVPVDGDDPVRSVVSNCVNVSQVPRVVHRNRYYPVVVVVVVCVVCVVVVVHD

Secondary structure (DSSP, 8-state):
---GGG-EEEES-HHHHHHH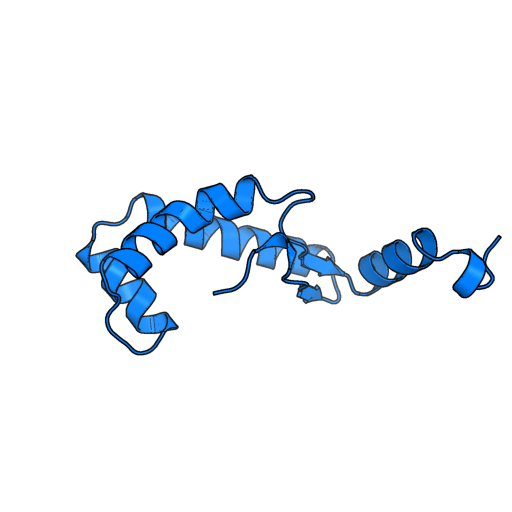HHHHHHHHHHHHHS-HHHHHHHHHHHHSS---HHHHHHHHHHHHHHHHSTT--EEEEHHHHHHHHHHH-TTTTT--